Protein AF-A0A246E3H9-F1 (afdb_monomer_lite)

pLDDT: mean 83.76, std 8.65, range [46.84, 93.5]

Foldseek 3Di:
DVVLVVQLVVLVVVLVVLVVVCVVCVVVCVVVVVVVVSVVVSVVSVVSSVVSVVVVVVVVVVVVVVVVVVVVVVVVVLCVVLVVCCVVVVPRHPVNSVVVVVVVVVVVVVVVVVVVVVVVVVVVVVVVVVVD

Radius of gyration: 25.41 Å; chains: 1; bounding box: 51×20×80 Å

Secondary structure (DSSP, 8-state):
-HHHHHHHHHHHHHHHHHHHHHHHTHHHHHHTT-HHHHHHHHHHHHHHHHHHHHHHHHHHHHHHHHHHHHHHHHHHHHHHHHHHHHHTTSS--HHHHHHHHHHHHHHHHHHHHHHHHHHHHHHHHHHHHTT-

Structure (mmCIF, N/CA/C/O backbone):
data_AF-A0A246E3H9-F1
#
_entry.id   AF-A0A246E3H9-F1
#
loop_
_atom_site.group_PDB
_atom_site.id
_atom_site.type_symbol
_atom_site.label_atom_id
_atom_site.label_alt_id
_atom_site.label_comp_id
_atom_site.label_asym_id
_atom_site.label_entity_id
_atom_site.label_seq_id
_atom_site.pdbx_PDB_ins_code
_atom_site.Cartn_x
_atom_site.Cartn_y
_atom_site.Cartn_z
_atom_site.occupancy
_atom_site.B_iso_or_equiv
_atom_site.auth_seq_id
_atom_site.auth_comp_id
_atom_site.auth_asym_id
_atom_site.auth_atom_id
_atom_site.pdbx_PDB_model_num
ATOM 1 N N . MET A 1 1 ? -5.823 -11.156 -0.753 1.00 59.12 1 MET A N 1
ATOM 2 C CA . MET A 1 1 ? -6.131 -9.711 -0.659 1.00 59.12 1 MET A CA 1
ATOM 3 C C . MET A 1 1 ? -7.559 -9.448 -0.178 1.00 59.12 1 MET A C 1
ATOM 5 O O . MET A 1 1 ? -7.694 -9.027 0.957 1.00 59.12 1 MET A O 1
ATOM 9 N N . ARG A 1 2 ? -8.621 -9.758 -0.949 1.00 65.50 2 ARG A N 1
ATOM 10 C CA . ARG A 1 2 ? -10.022 -9.479 -0.538 1.00 65.50 2 ARG A CA 1
ATOM 11 C C . ARG A 1 2 ? -10.392 -10.014 0.850 1.00 65.50 2 ARG A C 1
ATOM 13 O O . ARG A 1 2 ? -10.943 -9.274 1.650 1.00 65.50 2 ARG A O 1
ATOM 20 N N . ARG A 1 3 ? -10.030 -11.266 1.144 1.00 69.06 3 ARG A N 1
ATOM 21 C CA . ARG A 1 3 ? -10.292 -11.898 2.444 1.00 69.06 3 ARG A CA 1
ATOM 22 C C . ARG A 1 3 ? -9.621 -11.174 3.618 1.00 69.06 3 ARG A C 1
ATOM 24 O O . ARG A 1 3 ? -10.252 -11.000 4.641 1.00 69.06 3 ARG A O 1
ATOM 31 N N . GLN A 1 4 ? -8.389 -10.703 3.445 1.00 71.56 4 GLN A N 1
ATOM 32 C CA . GLN A 1 4 ? -7.641 -10.035 4.517 1.00 71.56 4 GLN A CA 1
ATOM 33 C C . GLN A 1 4 ? -8.081 -8.597 4.745 1.00 71.56 4 GLN A C 1
ATOM 35 O O . GLN A 1 4 ? -8.104 -8.147 5.879 1.00 71.56 4 GLN A O 1
ATOM 40 N N . ILE A 1 5 ? -8.467 -7.893 3.678 1.00 71.00 5 ILE A N 1
ATOM 41 C CA . ILE A 1 5 ? -9.093 -6.573 3.807 1.00 71.00 5 ILE A CA 1
ATOM 42 C C . ILE A 1 5 ? -10.446 -6.722 4.513 1.00 71.00 5 ILE A C 1
ATOM 44 O O . ILE A 1 5 ? -10.753 -5.944 5.405 1.00 71.00 5 ILE A O 1
ATOM 48 N N . ALA A 1 6 ? -11.233 -7.749 4.170 1.00 72.06 6 ALA A N 1
ATOM 49 C CA . ALA A 1 6 ? -12.489 -8.034 4.860 1.00 72.06 6 ALA A CA 1
ATOM 50 C C . ALA A 1 6 ? -12.269 -8.390 6.341 1.00 72.06 6 ALA A C 1
ATOM 52 O O . ALA A 1 6 ? -12.934 -7.820 7.197 1.00 72.06 6 ALA A O 1
ATOM 53 N N . GLU A 1 7 ? -11.309 -9.267 6.653 1.00 73.44 7 GLU A N 1
ATOM 54 C CA . GLU A 1 7 ? -10.932 -9.607 8.034 1.00 73.44 7 GLU A CA 1
ATOM 55 C C . GLU A 1 7 ? -10.466 -8.362 8.811 1.00 73.44 7 GLU A C 1
ATOM 57 O O . GLU A 1 7 ? -10.951 -8.122 9.909 1.00 73.44 7 GLU A O 1
ATOM 62 N N . GLN A 1 8 ? -9.623 -7.503 8.224 1.00 77.25 8 GLN A N 1
ATOM 63 C CA . GLN A 1 8 ? -9.209 -6.234 8.838 1.00 77.25 8 GLN A CA 1
ATOM 64 C C . GLN A 1 8 ? -10.403 -5.319 9.146 1.00 77.25 8 GLN A C 1
ATOM 66 O O . GLN A 1 8 ? -10.471 -4.740 10.229 1.00 77.25 8 GLN A O 1
ATOM 71 N N . VAL A 1 9 ? -11.338 -5.170 8.203 1.00 76.81 9 VAL A N 1
ATOM 72 C CA . VAL A 1 9 ? -12.529 -4.327 8.382 1.00 76.81 9 VAL A CA 1
ATOM 73 C C . VAL A 1 9 ? -13.430 -4.880 9.487 1.00 76.81 9 VAL A C 1
ATOM 75 O O . VAL A 1 9 ? -13.933 -4.107 10.299 1.00 76.81 9 VAL A O 1
ATOM 78 N N . VAL A 1 10 ? -13.611 -6.202 9.555 1.00 82.06 10 VAL A N 1
ATOM 79 C CA . VAL A 1 10 ? -14.422 -6.853 10.595 1.00 82.06 10 VAL A CA 1
ATOM 80 C C . VAL A 1 10 ? -13.789 -6.689 11.977 1.00 82.06 10 VAL A C 1
ATOM 82 O O . VAL A 1 10 ? -14.472 -6.250 12.899 1.00 82.06 10 VAL A O 1
ATOM 85 N N . GLU A 1 11 ? -12.496 -6.984 12.124 1.00 79.44 11 GLU A N 1
ATOM 86 C CA . GLU A 1 11 ? -11.784 -6.852 13.405 1.00 79.44 11 GLU A CA 1
ATOM 87 C C . GLU A 1 11 ? -11.750 -5.388 13.881 1.00 79.44 11 GLU A C 1
ATOM 89 O O . GLU A 1 11 ? -11.997 -5.104 15.053 1.00 79.44 11 GLU A O 1
ATOM 94 N N . SER A 1 12 ? -11.545 -4.433 12.966 1.00 77.50 12 SER A N 1
ATOM 95 C CA . SER A 1 12 ? -11.608 -3.001 13.286 1.00 77.50 12 SER A CA 1
ATOM 96 C C . SER A 1 12 ? -13.012 -2.550 13.702 1.00 77.50 12 SER A C 1
ATOM 98 O O . SER A 1 12 ? -13.145 -1.718 14.596 1.00 77.50 12 SER A O 1
ATOM 100 N N . ALA A 1 13 ? -14.066 -3.093 13.088 1.00 80.62 13 ALA A N 1
ATOM 101 C CA . ALA A 1 13 ? -15.439 -2.781 13.474 1.00 80.62 13 ALA A CA 1
ATOM 102 C C . ALA A 1 13 ? -15.793 -3.345 14.862 1.00 80.62 13 ALA A C 1
ATOM 104 O O . ALA A 1 13 ? -16.533 -2.709 15.614 1.00 80.62 13 ALA A O 1
ATOM 105 N N . GLN A 1 14 ? -15.267 -4.521 15.222 1.00 83.00 14 GLN A N 1
ATOM 106 C CA . GLN A 1 14 ? -15.456 -5.108 16.553 1.00 83.00 14 GLN A CA 1
ATOM 107 C C . GLN A 1 14 ? -14.770 -4.283 17.647 1.00 83.00 14 GLN A C 1
ATOM 109 O O . GLN A 1 14 ? -15.373 -4.042 18.694 1.00 83.00 14 GLN A O 1
ATOM 114 N N . GLU A 1 15 ? -13.550 -3.808 17.392 1.00 89.12 15 GLU A N 1
ATOM 115 C CA . GLU A 1 15 ? -12.825 -2.909 18.295 1.00 89.12 15 GLU A CA 1
ATOM 116 C C . GLU A 1 15 ? -13.601 -1.600 18.528 1.00 89.12 15 GLU A C 1
ATOM 118 O O . GLU A 1 15 ? -13.854 -1.237 19.681 1.00 89.12 15 GLU A O 1
ATOM 123 N N . GLN A 1 16 ? -14.101 -0.966 17.459 1.00 82.56 16 GLN A N 1
ATOM 124 C CA . GLN A 1 16 ? -14.910 0.253 17.561 1.00 82.56 16 GLN A CA 1
ATOM 125 C C . GLN A 1 16 ? -16.220 0.033 18.322 1.00 82.56 16 GLN A C 1
ATOM 127 O O . GLN A 1 16 ? -16.588 0.851 19.167 1.00 82.56 16 GLN A O 1
ATOM 132 N N . ASN A 1 17 ? -16.920 -1.075 18.065 1.00 87.88 17 ASN A N 1
ATOM 133 C CA . ASN A 1 17 ? -18.139 -1.416 18.798 1.00 87.88 17 ASN A CA 1
ATOM 134 C C . ASN A 1 17 ? -17.861 -1.603 20.295 1.00 87.88 17 ASN A C 1
ATOM 136 O O . ASN A 1 17 ? -18.612 -1.090 21.125 1.00 87.88 17 ASN A O 1
ATOM 140 N N . HIS A 1 18 ? -16.768 -2.286 20.652 1.00 87.81 18 HIS A N 1
ATOM 141 C CA . HIS A 1 18 ? -16.368 -2.463 22.048 1.00 87.81 18 HIS A CA 1
ATOM 142 C C . HIS A 1 18 ? -16.061 -1.122 22.731 1.00 87.81 18 HIS A C 1
ATOM 144 O O . HIS A 1 18 ? -16.428 -0.916 23.892 1.00 87.81 18 HIS A O 1
ATOM 150 N N . LEU A 1 19 ? -15.434 -0.185 22.017 1.00 86.38 19 LEU A N 1
ATOM 151 C CA . LEU A 1 19 ? -15.184 1.170 22.508 1.00 86.38 19 LEU A CA 1
ATOM 152 C C . LEU A 1 19 ? -16.485 1.937 22.761 1.00 86.38 19 LEU A C 1
ATOM 154 O O . LEU A 1 19 ? -16.676 2.471 23.853 1.00 86.38 19 LEU A O 1
ATOM 158 N N . ILE A 1 20 ? -17.408 1.943 21.795 1.00 91.19 20 ILE A N 1
ATOM 159 C CA . ILE A 1 20 ? -18.709 2.617 21.927 1.00 91.19 20 ILE A CA 1
ATOM 160 C C . ILE A 1 20 ? -19.491 2.054 23.119 1.00 91.19 20 ILE A C 1
ATOM 162 O O . ILE A 1 20 ? -20.038 2.820 23.914 1.00 91.19 20 ILE A O 1
ATOM 166 N N . GLU A 1 21 ? -19.505 0.732 23.285 1.00 88.19 21 GLU A N 1
ATOM 167 C CA . GLU A 1 21 ? -20.175 0.076 24.409 1.00 88.19 21 GLU A CA 1
ATOM 168 C C . GLU A 1 21 ? -19.525 0.438 25.751 1.00 88.19 21 GLU A C 1
ATOM 170 O O . GLU A 1 21 ? -20.205 0.685 26.745 1.00 88.19 21 GLU A O 1
ATOM 175 N N . SER A 1 22 ? -18.195 0.532 25.783 1.00 88.25 22 SER A N 1
ATOM 176 C CA . SER A 1 22 ? -17.453 0.972 26.970 1.00 88.25 22 SER A CA 1
ATOM 177 C C . SER A 1 22 ? -17.769 2.419 27.348 1.00 88.25 22 SER A C 1
ATOM 179 O O . SER A 1 22 ? -17.937 2.716 28.527 1.00 88.25 22 SER A O 1
ATOM 181 N N . VAL A 1 23 ? -17.897 3.310 26.361 1.00 89.75 23 VAL A N 1
ATOM 182 C CA . VAL A 1 23 ? -18.275 4.712 26.586 1.00 89.75 23 VAL A CA 1
ATOM 183 C C . VAL A 1 23 ? -19.713 4.811 27.098 1.00 89.75 23 VAL A C 1
ATOM 185 O O . VAL A 1 23 ? -19.968 5.537 28.057 1.00 89.75 23 VAL A O 1
ATOM 188 N N . ARG A 1 24 ? -20.647 4.044 26.521 1.00 91.50 24 ARG A N 1
ATOM 189 C CA . ARG A 1 24 ? -22.046 3.992 26.985 1.00 91.50 24 ARG A CA 1
ATOM 190 C C . ARG A 1 24 ? -22.169 3.447 28.411 1.00 91.50 24 ARG A C 1
ATOM 192 O O . ARG A 1 24 ? -22.960 3.966 29.191 1.00 91.50 24 ARG A O 1
ATOM 199 N N . GLY A 1 25 ? -21.370 2.439 28.763 1.00 89.25 25 GLY A N 1
ATOM 200 C CA . GLY A 1 25 ? -21.350 1.800 30.082 1.00 89.25 25 GLY A CA 1
ATOM 201 C C . GLY A 1 25 ? -20.375 2.409 31.098 1.00 89.25 25 GLY A C 1
ATOM 202 O O . GLY A 1 25 ? -20.164 1.812 32.155 1.00 89.25 25 GLY A O 1
ATOM 203 N N . ALA A 1 26 ? -19.767 3.566 30.812 1.00 90.56 26 ALA A N 1
ATOM 204 C CA . ALA A 1 26 ? -18.634 4.094 31.579 1.00 90.56 26 ALA A CA 1
ATOM 205 C C . ALA A 1 26 ? -18.928 4.273 33.079 1.00 90.56 26 ALA A C 1
ATOM 207 O O . ALA A 1 26 ? -18.075 3.984 33.918 1.00 90.56 26 ALA A O 1
ATOM 208 N N . THR A 1 27 ? -20.140 4.706 33.433 1.00 91.88 27 THR A N 1
ATOM 209 C CA . THR A 1 27 ? -20.555 4.878 34.833 1.00 91.88 27 THR A CA 1
ATOM 210 C C . THR A 1 27 ? -20.546 3.553 35.593 1.00 91.88 27 THR A C 1
ATOM 212 O O . THR A 1 27 ? -20.026 3.487 36.701 1.00 91.88 27 THR A O 1
ATOM 215 N N . LEU A 1 28 ? -21.074 2.484 34.989 1.00 90.12 28 LEU A N 1
ATOM 216 C CA . LEU A 1 28 ? -21.140 1.162 35.612 1.00 90.12 28 LEU A CA 1
ATOM 217 C C . LEU A 1 28 ? -19.739 0.566 35.790 1.00 90.12 28 LEU A C 1
ATOM 219 O O . LEU A 1 28 ? -19.427 0.021 36.844 1.00 90.12 28 LEU A O 1
ATOM 223 N N . ILE A 1 29 ? -18.885 0.721 34.776 1.00 89.31 29 ILE A N 1
ATOM 224 C CA . ILE A 1 29 ? -17.497 0.244 34.808 1.00 89.31 29 ILE A CA 1
ATOM 225 C C . ILE A 1 29 ? -16.733 0.904 35.962 1.00 89.31 29 ILE A C 1
ATOM 227 O O . ILE A 1 29 ? -16.049 0.202 36.703 1.00 89.31 29 ILE A O 1
ATOM 231 N N . LYS A 1 30 ? -16.906 2.220 36.153 1.00 91.31 30 LYS A N 1
ATOM 232 C CA . LYS A 1 30 ? -16.274 2.969 37.250 1.00 91.31 30 LYS A CA 1
ATOM 233 C C . LYS A 1 30 ? -16.807 2.590 38.628 1.00 91.31 30 LYS A C 1
ATOM 235 O O . LYS A 1 30 ? -16.037 2.459 39.570 1.00 91.31 30 LYS A O 1
ATOM 240 N N . VAL A 1 31 ? -18.121 2.399 38.760 1.00 93.50 31 VAL A N 1
ATOM 241 C CA . VAL A 1 31 ? -18.740 1.992 40.035 1.00 93.50 31 VAL A CA 1
ATOM 242 C C . VAL A 1 31 ? -18.279 0.594 40.463 1.00 93.50 31 VAL A C 1
ATOM 244 O O . VAL A 1 31 ? -18.146 0.334 41.655 1.00 93.50 31 VAL A O 1
ATOM 247 N N . LEU A 1 32 ? -18.012 -0.294 39.502 1.00 91.81 32 LEU A N 1
ATOM 248 C CA . LEU A 1 32 ? -17.567 -1.666 39.755 1.00 91.81 32 LEU A CA 1
ATOM 249 C C . LEU A 1 32 ? -16.035 -1.832 39.786 1.00 91.81 32 LEU A C 1
ATOM 251 O O . LEU A 1 32 ? -15.570 -2.935 40.065 1.00 91.81 32 LEU A O 1
ATOM 255 N N . GLY A 1 33 ? -15.253 -0.785 39.495 1.00 90.94 33 GLY A N 1
ATOM 256 C CA . GLY A 1 33 ? -13.785 -0.855 39.453 1.00 90.94 33 GLY A CA 1
ATOM 257 C C . GLY A 1 33 ? -13.236 -1.782 38.357 1.00 90.94 33 GLY A C 1
ATOM 258 O O . GLY A 1 33 ? -12.212 -2.440 38.545 1.00 90.94 33 GLY A O 1
ATOM 259 N N . LEU A 1 34 ? -13.955 -1.913 37.235 1.00 91.56 34 LEU A N 1
ATOM 260 C CA . LEU A 1 34 ? -13.642 -2.854 36.150 1.00 91.56 34 LEU A CA 1
ATOM 261 C C . LEU A 1 34 ? -12.796 -2.232 35.025 1.00 91.56 34 LEU A C 1
ATOM 263 O O . LEU A 1 34 ? -12.683 -2.821 33.946 1.00 91.56 34 LEU A O 1
ATOM 267 N N . GLU A 1 35 ? -12.205 -1.053 35.236 1.00 90.44 35 GLU A N 1
ATOM 268 C CA . GLU A 1 35 ? -11.475 -0.314 34.199 1.00 90.44 35 GLU A CA 1
ATOM 269 C C . GLU A 1 35 ? -10.325 -1.136 33.613 1.00 90.44 35 GLU A C 1
ATOM 271 O O . GLU A 1 35 ? -10.220 -1.262 32.396 1.00 90.44 35 GLU A O 1
ATOM 276 N N . THR A 1 36 ? -9.513 -1.769 34.462 1.00 90.31 36 THR A N 1
ATOM 277 C CA . THR A 1 36 ? -8.352 -2.568 34.036 1.00 90.31 36 THR A CA 1
ATOM 278 C C . THR A 1 36 ? -8.764 -3.788 33.210 1.00 90.31 36 THR A C 1
ATOM 280 O O . THR A 1 36 ? -8.135 -4.134 32.206 1.00 90.31 36 THR A O 1
ATOM 283 N N . THR A 1 37 ? -9.857 -4.452 33.594 1.00 89.06 37 THR A N 1
ATOM 284 C CA . THR A 1 37 ? -10.394 -5.592 32.840 1.00 89.06 37 THR A CA 1
ATOM 285 C C . THR A 1 37 ? -10.931 -5.139 31.487 1.00 89.06 37 THR A C 1
ATOM 287 O O . THR A 1 37 ? -10.700 -5.804 30.479 1.00 89.06 37 THR A O 1
ATOM 290 N N . ARG A 1 38 ? -11.604 -3.987 31.432 1.00 88.38 38 ARG A N 1
ATOM 291 C CA . ARG A 1 38 ? -12.142 -3.449 30.182 1.00 88.38 38 ARG A CA 1
ATOM 292 C C . ARG A 1 38 ? -11.045 -2.970 29.235 1.00 88.38 38 ARG A C 1
ATOM 294 O O . ARG A 1 38 ? -11.125 -3.229 28.036 1.00 88.38 38 ARG A O 1
ATOM 301 N N . ASP A 1 39 ? -10.022 -2.326 29.777 1.00 89.94 39 ASP A N 1
ATOM 302 C CA . ASP A 1 39 ? -8.869 -1.849 29.022 1.00 89.94 39 ASP A CA 1
ATOM 303 C C . ASP A 1 39 ? -8.069 -3.020 28.435 1.00 89.94 39 ASP A C 1
ATOM 305 O O . ASP A 1 39 ? -7.797 -3.048 27.238 1.00 89.94 39 ASP A O 1
ATOM 309 N N . SER A 1 40 ? -7.808 -4.072 29.218 1.00 91.00 40 SER A N 1
ATOM 310 C CA . SER A 1 40 ? -7.144 -5.279 28.697 1.00 91.00 40 SER A CA 1
ATOM 311 C C . SER A 1 40 ? -7.952 -5.997 27.603 1.00 91.00 40 SER A C 1
ATOM 313 O O . SER A 1 40 ? -7.374 -6.516 26.645 1.00 91.00 40 SER A O 1
ATOM 315 N N . GLN A 1 41 ? -9.288 -6.011 27.689 1.00 90.62 41 GLN A N 1
ATOM 316 C CA . GLN A 1 41 ? -10.149 -6.534 26.620 1.00 90.62 41 GLN A CA 1
ATOM 317 C C . GLN A 1 41 ? -10.056 -5.681 25.351 1.00 90.62 41 GLN A C 1
ATOM 319 O O . GLN A 1 41 ? -9.902 -6.225 24.256 1.00 90.62 41 GLN A O 1
ATOM 324 N N . TRP A 1 42 ? -10.094 -4.356 25.496 1.00 91.00 42 TRP A N 1
ATOM 325 C CA . TRP A 1 42 ? -9.945 -3.433 24.377 1.00 91.00 42 TRP A CA 1
ATOM 326 C C . TRP A 1 4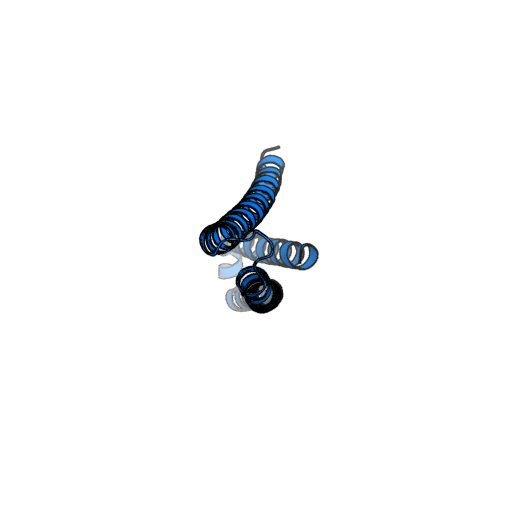2 ? -8.571 -3.560 23.707 1.00 91.00 42 TRP A C 1
ATOM 328 O O . TRP A 1 42 ? -8.508 -3.728 22.492 1.00 91.00 42 TRP A O 1
ATOM 338 N N . GLN A 1 43 ? -7.484 -3.598 24.481 1.00 90.56 43 GLN A N 1
ATOM 339 C CA . GLN A 1 43 ? -6.128 -3.792 23.959 1.00 90.56 43 GLN A CA 1
ATOM 340 C C . GLN A 1 43 ? -6.003 -5.098 23.160 1.00 90.56 43 GLN A C 1
ATOM 342 O O . GLN A 1 43 ? -5.381 -5.117 22.099 1.00 90.56 43 GLN A O 1
ATOM 347 N N . ASN A 1 44 ? -6.633 -6.187 23.611 1.00 92.12 44 ASN A N 1
ATOM 348 C CA . ASN A 1 44 ? -6.644 -7.447 22.864 1.00 92.12 44 ASN A CA 1
ATOM 349 C C . ASN A 1 44 ? -7.363 -7.328 21.511 1.00 92.12 44 ASN A C 1
ATOM 351 O O . ASN A 1 44 ? -6.880 -7.868 20.515 1.00 92.12 44 ASN A O 1
ATOM 355 N N . LEU A 1 45 ? -8.500 -6.631 21.460 1.00 87.06 45 LEU A N 1
ATOM 356 C CA . LEU A 1 45 ? -9.227 -6.375 20.211 1.00 87.06 45 LEU A CA 1
ATOM 357 C C . LEU A 1 45 ? -8.429 -5.453 19.281 1.00 87.06 45 LEU A C 1
ATOM 359 O O . LEU A 1 45 ? -8.317 -5.729 18.087 1.00 87.06 45 LEU A O 1
ATOM 363 N N . LEU A 1 46 ? -7.791 -4.422 19.833 1.00 87.06 46 LEU A N 1
ATOM 364 C CA . LEU A 1 46 ? -6.920 -3.518 19.091 1.00 87.06 46 LEU A CA 1
ATOM 365 C C . LEU A 1 46 ? -5.733 -4.262 18.472 1.00 87.06 46 LEU A C 1
ATOM 367 O O . LEU A 1 46 ? -5.451 -4.094 17.289 1.00 87.06 46 LEU A O 1
ATOM 371 N N . ILE A 1 47 ? -5.064 -5.130 19.233 1.00 89.94 47 ILE A N 1
ATOM 372 C CA . ILE A 1 47 ? -3.952 -5.945 18.727 1.00 89.94 47 ILE A CA 1
ATOM 373 C C . ILE A 1 47 ? -4.419 -6.861 17.588 1.00 89.94 47 ILE A C 1
ATOM 375 O O . ILE A 1 47 ? -3.702 -7.007 16.596 1.00 89.94 47 ILE A O 1
ATOM 379 N N . ARG A 1 48 ? -5.620 -7.452 17.679 1.00 87.00 48 ARG A N 1
ATOM 380 C CA . ARG A 1 48 ? -6.192 -8.276 16.598 1.00 87.00 48 ARG A CA 1
ATOM 381 C C . ARG A 1 48 ? -6.454 -7.456 15.336 1.00 87.00 48 ARG A C 1
ATOM 383 O O . ARG A 1 48 ? -5.995 -7.852 14.263 1.00 87.00 48 ARG A O 1
ATOM 390 N N . ALA A 1 49 ? -7.095 -6.296 15.468 1.00 81.50 49 ALA A N 1
ATOM 391 C CA . ALA A 1 49 ? -7.353 -5.386 14.354 1.00 81.50 49 ALA A CA 1
ATOM 392 C C . ALA A 1 49 ? -6.051 -4.889 13.699 1.00 81.50 49 ALA A C 1
ATOM 394 O O . ALA A 1 49 ? -5.920 -4.902 12.471 1.00 81.50 49 ALA A O 1
ATOM 395 N N . LEU A 1 50 ? -5.052 -4.524 14.508 1.00 84.62 50 LEU A N 1
ATOM 396 C CA . LEU A 1 50 ? -3.731 -4.115 14.032 1.00 84.62 50 LEU A CA 1
ATOM 397 C C . LEU A 1 50 ? -3.011 -5.253 13.309 1.00 84.62 50 LEU A C 1
ATOM 399 O O . LEU A 1 50 ? -2.475 -5.037 12.227 1.00 84.62 50 LEU A O 1
ATOM 403 N N . ASN A 1 51 ? -3.018 -6.469 13.855 1.00 90.44 51 ASN A N 1
ATOM 404 C CA . ASN A 1 51 ? -2.367 -7.613 13.222 1.00 90.44 51 ASN A CA 1
ATOM 405 C C . ASN A 1 51 ? -3.033 -7.975 11.883 1.00 90.44 51 ASN A C 1
ATOM 407 O O . ASN A 1 51 ? -2.343 -8.197 10.886 1.00 90.44 51 ASN A O 1
ATOM 411 N N . ALA A 1 52 ? -4.368 -7.949 11.821 1.00 80.19 52 ALA A N 1
ATOM 412 C CA . ALA A 1 52 ? -5.105 -8.127 10.572 1.00 80.19 52 ALA A CA 1
ATOM 413 C C . ALA A 1 52 ? -4.733 -7.049 9.533 1.00 80.19 52 ALA A C 1
ATOM 415 O O . ALA A 1 52 ? -4.480 -7.370 8.368 1.00 80.19 52 ALA A O 1
ATOM 416 N N . GLY A 1 53 ? -4.606 -5.787 9.960 1.00 80.62 53 GLY A N 1
ATOM 417 C CA . GLY A 1 53 ? -4.159 -4.683 9.106 1.00 80.62 53 GLY A CA 1
ATOM 418 C C . GLY A 1 53 ? -2.707 -4.807 8.636 1.00 80.62 53 GLY A C 1
ATOM 419 O O . GLY A 1 53 ? -2.417 -4.594 7.458 1.00 80.62 53 GLY A O 1
ATOM 420 N N . LEU A 1 54 ? -1.790 -5.218 9.514 1.00 85.88 54 LEU A N 1
ATOM 421 C CA . LEU A 1 54 ? -0.390 -5.472 9.167 1.00 85.88 54 LEU A CA 1
ATOM 422 C C . LEU A 1 54 ? -0.261 -6.618 8.165 1.00 85.88 54 LEU A C 1
ATOM 424 O O . LEU A 1 54 ? 0.518 -6.521 7.215 1.00 85.88 54 LEU A O 1
ATOM 428 N N . LEU A 1 55 ? -1.047 -7.685 8.330 1.00 81.06 55 LEU A N 1
ATOM 429 C CA . LEU A 1 55 ? -1.075 -8.789 7.381 1.00 81.06 55 LEU A CA 1
ATOM 430 C C . LEU A 1 55 ? -1.568 -8.305 6.011 1.00 81.06 55 LEU A C 1
ATOM 432 O O . LEU A 1 55 ? -0.894 -8.544 5.009 1.00 81.06 55 LEU A O 1
ATOM 436 N N . ALA A 1 56 ? -2.685 -7.574 5.954 1.00 80.31 56 ALA A N 1
ATOM 437 C CA . ALA A 1 56 ? -3.197 -6.998 4.710 1.00 80.31 56 ALA A CA 1
ATOM 438 C C . ALA A 1 56 ? -2.162 -6.075 4.029 1.00 80.31 56 ALA A C 1
ATOM 440 O O . ALA A 1 56 ? -1.895 -6.221 2.832 1.00 80.31 56 ALA A O 1
ATOM 441 N N . SER A 1 57 ? -1.510 -5.201 4.803 1.00 81.75 57 SER A N 1
ATOM 442 C CA . SER A 1 57 ? -0.452 -4.294 4.337 1.00 81.75 57 SER A CA 1
ATOM 443 C C . SER A 1 57 ? 0.784 -5.038 3.815 1.00 81.75 57 SER A C 1
ATOM 445 O O . SER A 1 57 ? 1.330 -4.692 2.763 1.00 81.75 57 SER A O 1
ATOM 447 N N . LYS A 1 58 ? 1.191 -6.131 4.474 1.00 87.31 58 LYS A N 1
ATOM 448 C CA . LYS A 1 58 ? 2.278 -7.005 4.006 1.00 87.31 58 LYS A CA 1
ATOM 449 C C . LYS A 1 58 ? 1.968 -7.575 2.624 1.00 87.31 58 LYS A C 1
ATOM 451 O O . LYS A 1 58 ? 2.816 -7.533 1.736 1.00 87.31 58 LYS A O 1
ATOM 456 N N . TRP A 1 59 ? 0.754 -8.080 2.413 1.00 81.12 59 TRP A N 1
ATOM 457 C CA . TRP A 1 59 ? 0.347 -8.605 1.107 1.00 81.12 59 TRP A CA 1
ATOM 458 C C . TRP A 1 59 ? 0.266 -7.521 0.036 1.00 81.12 59 TRP A C 1
ATOM 460 O O . TRP A 1 59 ? 0.608 -7.775 -1.119 1.00 81.12 59 TRP A O 1
ATOM 470 N N . GLN A 1 60 ? -0.154 -6.313 0.398 1.00 85.50 60 GLN A N 1
ATOM 471 C CA . GLN A 1 60 ? -0.156 -5.176 -0.515 1.00 85.50 60 GLN A CA 1
ATOM 472 C C . GLN A 1 60 ? 1.273 -4.780 -0.915 1.00 85.50 60 GLN A C 1
ATOM 474 O O . GLN A 1 60 ? 1.555 -4.633 -2.102 1.00 85.50 60 GLN A O 1
ATOM 479 N N . SER A 1 61 ? 2.194 -4.738 0.051 1.00 87.44 61 SER A N 1
ATOM 480 C CA . SER A 1 61 ? 3.620 -4.467 -0.167 1.00 87.44 61 SER A CA 1
ATOM 481 C C . SER A 1 61 ? 4.296 -5.521 -1.050 1.00 87.44 61 SER A C 1
ATOM 483 O O . SER A 1 61 ? 5.028 -5.169 -1.971 1.00 87.44 61 SER A O 1
AT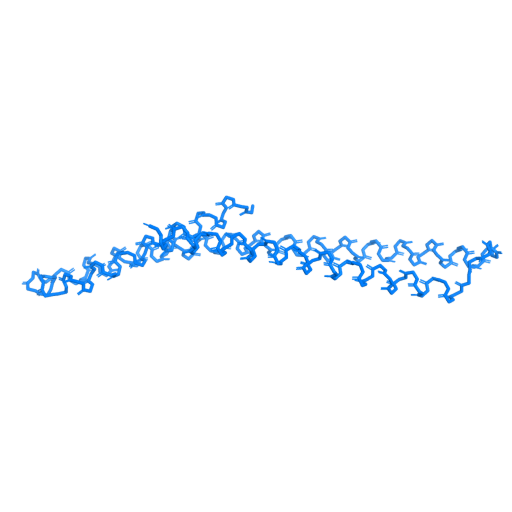OM 485 N N . ILE A 1 62 ? 4.018 -6.812 -0.830 1.00 89.56 62 ILE A N 1
ATOM 486 C CA . ILE A 1 62 ? 4.545 -7.899 -1.675 1.00 89.56 62 ILE A CA 1
ATOM 487 C C . ILE A 1 62 ? 4.059 -7.743 -3.118 1.00 89.56 62 ILE A C 1
ATOM 489 O O . ILE A 1 62 ? 4.861 -7.825 -4.046 1.00 89.56 62 ILE A O 1
ATOM 493 N N . ASN A 1 63 ? 2.764 -7.487 -3.322 1.00 84.50 63 ASN A N 1
ATOM 494 C CA . ASN A 1 63 ? 2.225 -7.285 -4.667 1.00 84.50 63 ASN A CA 1
ATOM 495 C C . ASN A 1 63 ? 2.843 -6.059 -5.349 1.00 84.50 63 ASN A C 1
ATOM 497 O O . ASN A 1 63 ? 3.195 -6.140 -6.523 1.00 84.50 63 ASN A O 1
ATOM 501 N N . ALA A 1 64 ? 3.029 -4.957 -4.617 1.00 88.19 64 ALA A N 1
ATOM 502 C CA . ALA A 1 64 ? 3.700 -3.772 -5.138 1.00 88.19 64 ALA A CA 1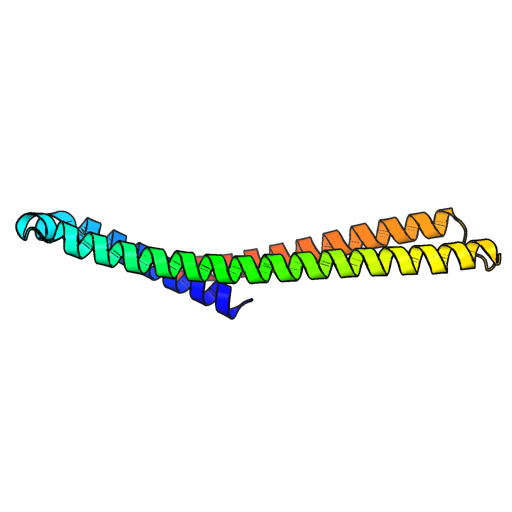
ATOM 503 C C . ALA A 1 64 ? 5.146 -4.082 -5.560 1.00 88.19 64 ALA A C 1
ATOM 505 O O . ALA A 1 64 ? 5.548 -3.736 -6.669 1.00 88.19 64 ALA A O 1
ATOM 506 N N . ALA A 1 65 ? 5.906 -4.802 -4.729 1.00 90.62 65 ALA A N 1
ATOM 507 C CA . ALA A 1 65 ? 7.273 -5.209 -5.051 1.00 90.62 65 ALA A CA 1
ATOM 508 C C . ALA A 1 65 ? 7.338 -6.099 -6.306 1.00 90.62 65 ALA A C 1
ATOM 510 O O . ALA A 1 65 ? 8.158 -5.860 -7.194 1.00 90.62 65 ALA A O 1
ATOM 511 N N . VAL A 1 66 ? 6.438 -7.082 -6.424 1.00 90.94 66 VAL A N 1
ATOM 512 C CA . VAL A 1 66 ? 6.327 -7.943 -7.614 1.00 90.94 66 VAL A CA 1
ATOM 513 C C . VAL A 1 66 ? 5.980 -7.122 -8.856 1.00 90.94 66 VAL A C 1
ATOM 515 O O . VAL A 1 66 ? 6.589 -7.308 -9.907 1.00 90.94 66 VAL A O 1
ATOM 518 N N . GLN A 1 67 ? 5.037 -6.187 -8.744 1.00 88.00 67 GLN A N 1
ATOM 519 C CA . GLN A 1 67 ? 4.622 -5.333 -9.852 1.00 88.00 67 GLN A CA 1
ATOM 520 C C . GLN A 1 67 ? 5.761 -4.419 -10.327 1.00 88.00 67 GLN A C 1
ATOM 522 O O . GLN A 1 67 ? 5.966 -4.294 -11.534 1.00 88.00 67 GLN A O 1
ATOM 527 N N . VAL A 1 68 ? 6.534 -3.831 -9.408 1.00 89.81 68 VAL A N 1
ATOM 528 C CA . VAL A 1 68 ? 7.729 -3.034 -9.738 1.00 89.81 68 VAL A CA 1
ATOM 529 C C . VAL A 1 68 ? 8.784 -3.898 -10.432 1.00 89.81 68 VAL A C 1
ATOM 531 O O . VAL A 1 68 ? 9.298 -3.509 -11.481 1.00 89.81 68 VAL A O 1
ATOM 534 N N . GLY A 1 69 ? 9.062 -5.094 -9.903 1.00 92.25 69 GLY A N 1
ATOM 535 C CA . GLY A 1 69 ? 10.016 -6.027 -10.506 1.00 92.25 69 GLY A CA 1
ATOM 536 C C . GLY A 1 69 ? 9.618 -6.449 -11.922 1.00 92.25 69 GLY A C 1
ATOM 537 O O . GLY A 1 69 ? 10.434 -6.378 -12.842 1.00 92.25 69 GLY A O 1
ATOM 538 N N . LEU A 1 70 ? 8.349 -6.815 -12.124 1.00 90.12 70 LEU A N 1
ATOM 539 C CA . LEU A 1 70 ? 7.808 -7.177 -13.437 1.00 90.12 70 LEU A CA 1
ATOM 540 C C . LEU A 1 70 ? 7.873 -6.012 -14.429 1.00 90.12 70 LEU A C 1
ATOM 542 O O . LEU A 1 70 ? 8.292 -6.209 -15.568 1.00 90.12 70 LEU A O 1
ATOM 546 N N . GLN A 1 71 ? 7.505 -4.798 -14.011 1.00 86.75 71 GLN A N 1
ATOM 547 C CA . GLN A 1 71 ? 7.574 -3.616 -14.877 1.00 86.75 71 GLN A CA 1
ATOM 548 C C . GLN A 1 71 ? 9.010 -3.266 -15.274 1.00 86.75 71 GLN A C 1
ATOM 550 O O . GLN A 1 71 ? 9.245 -2.897 -16.431 1.00 86.75 71 GLN A O 1
ATOM 555 N N . GLY A 1 72 ? 9.958 -3.409 -14.342 1.00 90.12 72 GLY A N 1
ATOM 556 C CA . GLY A 1 72 ? 11.384 -3.228 -14.594 1.00 90.12 72 GLY A CA 1
ATOM 557 C C . GLY A 1 72 ? 11.913 -4.235 -15.613 1.00 90.12 72 GLY A C 1
ATOM 558 O O . GLY A 1 72 ? 12.455 -3.834 -16.642 1.00 90.12 72 GLY A O 1
ATOM 559 N N . LEU A 1 73 ? 11.677 -5.533 -15.387 1.00 93.44 73 LEU A N 1
ATOM 560 C CA . LEU A 1 73 ? 12.073 -6.607 -16.309 1.00 93.44 73 LEU A CA 1
ATOM 561 C C . LEU A 1 73 ? 11.466 -6.429 -17.702 1.00 93.44 73 LEU A C 1
ATOM 563 O O . LEU A 1 73 ? 12.179 -6.469 -18.704 1.00 93.44 73 LEU A O 1
ATOM 567 N N . GLN A 1 74 ? 10.159 -6.175 -17.772 1.00 89.00 74 GLN A N 1
ATOM 568 C CA . GLN A 1 74 ? 9.474 -5.888 -19.029 1.00 89.00 74 GLN A CA 1
ATOM 569 C C . GLN A 1 74 ? 10.094 -4.670 -19.730 1.00 89.00 74 GLN A C 1
ATOM 571 O O . GLN A 1 74 ? 10.278 -4.691 -20.945 1.00 89.00 74 GLN A O 1
ATOM 576 N N . GLY A 1 75 ? 10.430 -3.617 -18.977 1.00 89.12 75 GLY A N 1
ATOM 577 C CA . GLY A 1 75 ? 11.088 -2.422 -19.502 1.00 89.12 75 GLY A CA 1
ATOM 578 C C . GLY A 1 75 ? 12.436 -2.736 -20.148 1.00 89.12 75 GLY A C 1
ATOM 579 O O . GLY A 1 75 ? 12.668 -2.329 -21.284 1.00 89.12 75 GLY A O 1
ATOM 580 N N . VAL A 1 76 ? 13.283 -3.514 -19.469 1.00 92.19 76 VAL A N 1
ATOM 581 C CA . VAL A 1 76 ? 14.591 -3.943 -19.993 1.00 92.19 76 VAL A CA 1
ATOM 582 C C . VAL A 1 76 ? 14.433 -4.778 -21.266 1.00 92.19 76 VAL A C 1
ATOM 584 O O . VAL A 1 76 ? 15.127 -4.525 -22.248 1.00 92.19 76 VAL A O 1
ATOM 587 N N . ILE A 1 77 ? 13.491 -5.727 -21.288 1.00 92.00 77 ILE A N 1
ATOM 588 C CA . ILE A 1 77 ? 13.229 -6.580 -22.459 1.00 92.00 77 ILE A CA 1
ATOM 589 C C . ILE A 1 77 ? 12.764 -5.743 -23.657 1.00 92.00 77 ILE A C 1
ATOM 591 O O . ILE A 1 77 ? 13.294 -5.900 -24.757 1.00 92.00 77 ILE A O 1
ATOM 595 N N . ILE A 1 78 ? 11.800 -4.839 -23.454 1.00 88.88 78 ILE A N 1
ATOM 596 C CA . ILE A 1 78 ? 11.285 -3.963 -24.517 1.00 88.88 78 ILE A CA 1
ATOM 597 C C . ILE A 1 78 ? 12.398 -3.063 -25.050 1.00 88.88 78 ILE A C 1
ATOM 599 O O . ILE A 1 78 ? 12.533 -2.919 -26.263 1.00 88.88 78 ILE A O 1
ATOM 603 N N . LEU A 1 79 ? 13.205 -2.480 -24.161 1.00 89.19 79 LEU A N 1
ATOM 604 C CA . LEU A 1 79 ? 14.318 -1.626 -24.555 1.00 89.19 79 LEU A CA 1
ATOM 605 C C . LEU A 1 79 ? 15.345 -2.411 -25.380 1.00 89.19 79 LEU A C 1
ATOM 607 O O . LEU A 1 79 ? 15.759 -1.945 -26.437 1.00 89.19 79 LEU A O 1
ATOM 611 N N . TYR A 1 80 ? 15.713 -3.615 -24.938 1.00 90.50 80 TYR A N 1
ATOM 612 C CA . TYR A 1 80 ? 16.680 -4.470 -25.624 1.00 90.50 80 TYR A CA 1
ATOM 613 C C . TYR A 1 80 ? 16.198 -4.895 -27.019 1.00 90.50 80 TYR A C 1
ATOM 615 O O . TYR A 1 80 ? 16.903 -4.705 -28.012 1.00 90.50 80 TYR A O 1
ATOM 623 N N . LEU A 1 81 ? 14.975 -5.428 -27.118 1.00 88.25 81 LEU A N 1
ATOM 624 C CA . LEU A 1 81 ? 14.390 -5.859 -28.393 1.00 88.25 81 LEU A CA 1
ATOM 625 C C . LEU A 1 81 ? 14.131 -4.679 -29.330 1.00 88.25 81 LEU A C 1
ATOM 627 O O . LEU A 1 81 ? 14.380 -4.762 -30.534 1.00 88.25 81 LEU A O 1
ATOM 631 N N . GLY A 1 82 ? 13.651 -3.570 -28.777 1.00 86.38 82 GLY A N 1
ATOM 632 C CA . GLY A 1 82 ? 13.360 -2.361 -29.521 1.00 86.38 82 GLY A CA 1
ATOM 633 C C . GLY A 1 82 ? 14.618 -1.700 -30.076 1.00 86.38 82 GLY A C 1
ATOM 634 O O . GLY A 1 82 ? 14.662 -1.399 -31.264 1.00 86.38 82 GLY A O 1
ATOM 635 N N . ALA A 1 83 ? 15.675 -1.568 -29.270 1.00 86.31 83 ALA A N 1
ATOM 636 C CA . ALA A 1 83 ? 16.968 -1.066 -29.732 1.00 86.31 83 ALA A CA 1
ATOM 637 C C . ALA A 1 83 ? 17.565 -1.961 -30.829 1.00 86.31 83 ALA A C 1
ATOM 639 O O . ALA A 1 83 ? 18.034 -1.456 -31.848 1.00 86.31 83 ALA A O 1
ATOM 640 N N . ARG A 1 84 ? 17.486 -3.291 -30.676 1.00 87.12 84 ARG A N 1
ATOM 641 C CA . ARG A 1 84 ? 17.929 -4.234 -31.716 1.00 87.12 84 ARG A CA 1
ATOM 642 C C . ARG A 1 84 ? 17.138 -4.071 -33.018 1.00 87.12 84 ARG A C 1
ATOM 644 O O . ARG A 1 84 ? 17.734 -4.107 -34.090 1.00 87.12 84 ARG A O 1
ATOM 651 N N . SER A 1 85 ? 15.826 -3.860 -32.925 1.00 84.94 85 SER A N 1
ATOM 652 C CA . SER A 1 85 ? 14.950 -3.660 -34.088 1.00 84.94 85 SER A CA 1
ATOM 653 C C . SER A 1 85 ? 15.269 -2.352 -34.821 1.00 84.94 85 SER A C 1
ATOM 655 O O . SER A 1 85 ? 15.393 -2.347 -36.044 1.00 84.94 85 SER A O 1
ATOM 657 N N . VAL A 1 86 ? 15.502 -1.266 -34.073 1.00 86.06 86 VAL A N 1
ATOM 658 C CA . VAL A 1 86 ? 15.949 0.030 -34.617 1.00 86.06 86 VAL A CA 1
ATOM 659 C C . VAL A 1 86 ? 17.281 -0.121 -35.362 1.00 86.06 86 VAL A C 1
ATOM 661 O O . VAL A 1 86 ? 17.413 0.353 -36.487 1.00 86.06 86 VAL A O 1
ATOM 664 N N . LEU A 1 87 ? 18.252 -0.828 -34.772 1.00 83.19 87 LEU A N 1
ATOM 665 C CA . LEU A 1 87 ? 19.568 -1.062 -35.382 1.00 83.19 87 LEU A CA 1
ATOM 666 C C . LEU A 1 87 ? 19.506 -1.962 -36.624 1.00 83.19 87 LEU A C 1
ATOM 668 O O . LEU A 1 87 ? 20.293 -1.778 -37.546 1.00 83.19 87 LEU A O 1
ATOM 672 N N . SER A 1 88 ? 18.568 -2.913 -36.674 1.00 83.69 88 SER A N 1
ATOM 673 C CA . SER A 1 88 ? 18.363 -3.777 -37.845 1.00 83.69 88 SER A CA 1
ATOM 674 C C . SER A 1 88 ? 17.684 -3.080 -39.032 1.00 83.69 88 SER A C 1
ATOM 676 O O . SER A 1 88 ? 17.513 -3.696 -40.080 1.00 83.69 88 SER A O 1
ATOM 678 N N . GLY A 1 89 ? 17.293 -1.806 -38.890 1.00 69.25 89 GLY A N 1
ATOM 679 C CA . GLY A 1 89 ? 16.701 -1.014 -39.972 1.00 69.25 89 GLY A CA 1
ATOM 680 C C . GLY A 1 89 ? 15.285 -1.443 -40.370 1.00 69.25 89 GLY A C 1
ATOM 681 O O . GLY A 1 89 ? 14.775 -0.998 -41.395 1.00 69.25 89 GLY A O 1
ATOM 682 N N . SER A 1 90 ? 14.6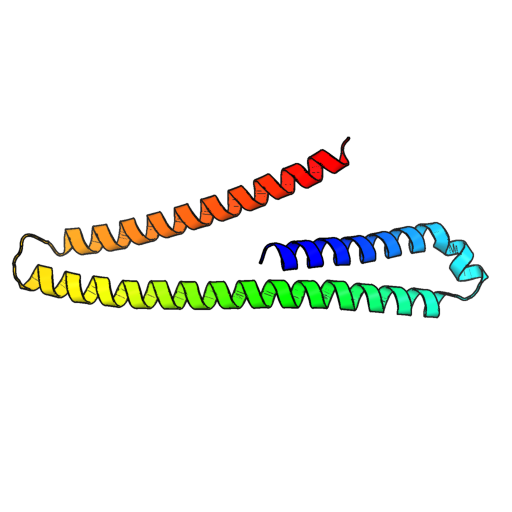19 -2.280 -39.568 1.00 63.16 90 SER A N 1
ATOM 683 C CA . SER A 1 90 ? 13.315 -2.892 -39.860 1.00 63.16 90 SER A CA 1
ATOM 684 C C . SER A 1 90 ? 12.119 -1.940 -39.660 1.00 63.16 90 SER A C 1
ATOM 686 O O . SER A 1 90 ? 11.086 -2.333 -39.122 1.00 63.16 90 SER A O 1
ATOM 688 N N . GLY A 1 91 ? 12.259 -0.669 -40.051 1.00 66.50 91 GLY A N 1
ATOM 689 C CA . GLY A 1 91 ? 11.173 0.322 -40.079 1.00 66.50 91 GLY A CA 1
ATOM 690 C C . GLY A 1 91 ? 10.781 0.949 -38.735 1.00 66.50 91 GLY A C 1
ATOM 691 O O . GLY A 1 91 ? 9.926 1.831 -38.710 1.00 66.50 91 GLY A O 1
ATOM 692 N N . LEU A 1 92 ? 11.401 0.549 -37.620 1.00 74.38 92 LEU A N 1
ATOM 693 C CA . LEU A 1 92 ? 11.113 1.108 -36.296 1.00 74.38 92 LEU A CA 1
ATOM 694 C C . LEU A 1 92 ? 12.091 2.249 -35.994 1.00 74.38 92 LEU A C 1
ATOM 696 O O . LEU A 1 92 ? 13.296 2.027 -35.893 1.00 74.38 92 LEU A O 1
ATOM 700 N N . SER A 1 93 ? 11.585 3.480 -35.875 1.00 83.19 93 SER A N 1
ATOM 701 C CA . SER A 1 93 ? 12.419 4.640 -35.539 1.00 83.19 93 SER A CA 1
ATOM 702 C C . SER A 1 93 ? 12.630 4.764 -34.028 1.00 83.19 93 SER A C 1
ATOM 704 O O . SER A 1 93 ? 11.817 4.300 -33.225 1.00 83.19 93 SER A O 1
ATOM 706 N N . ILE A 1 94 ? 13.692 5.465 -33.624 1.00 84.06 94 ILE A N 1
ATOM 707 C CA . ILE A 1 94 ? 13.939 5.811 -32.213 1.00 84.06 94 ILE A CA 1
ATOM 708 C C . ILE A 1 94 ? 12.723 6.537 -31.612 1.00 84.06 94 ILE A C 1
ATOM 710 O O . ILE A 1 94 ? 12.326 6.253 -30.484 1.00 84.06 94 ILE A O 1
ATOM 714 N N . GLY A 1 95 ? 12.078 7.416 -32.387 1.00 85.44 95 GLY A N 1
ATOM 715 C CA . GLY A 1 95 ? 10.872 8.128 -31.959 1.00 85.44 95 GLY A CA 1
ATOM 716 C C . GLY A 1 95 ? 9.690 7.197 -31.677 1.00 85.44 95 GLY A C 1
ATOM 717 O O . GLY A 1 95 ? 8.993 7.387 -30.683 1.00 85.44 95 GLY A O 1
ATOM 718 N N . MET A 1 96 ? 9.496 6.150 -32.488 1.00 87.06 96 MET A N 1
ATOM 719 C CA . MET A 1 96 ? 8.448 5.149 -32.247 1.00 87.06 96 MET A CA 1
ATOM 720 C C . MET A 1 96 ? 8.695 4.350 -30.966 1.00 87.06 96 MET A C 1
ATOM 722 O O . MET A 1 96 ? 7.752 4.088 -30.221 1.00 87.06 96 MET A O 1
ATOM 726 N N . LEU A 1 97 ? 9.951 3.994 -30.683 1.00 85.62 97 LEU A N 1
ATOM 727 C CA . LEU A 1 97 ? 10.315 3.298 -29.448 1.00 85.62 97 LEU A CA 1
ATOM 728 C C . LEU A 1 97 ? 9.991 4.150 -28.213 1.00 85.62 97 LEU A C 1
ATOM 730 O O . LEU A 1 97 ? 9.366 3.667 -27.269 1.00 85.62 97 LEU A O 1
ATOM 734 N N . VAL A 1 98 ? 10.391 5.424 -28.229 1.00 86.31 98 VAL A N 1
ATOM 735 C CA . VAL A 1 98 ? 10.142 6.361 -27.124 1.00 86.31 98 VAL A CA 1
ATOM 736 C C . VAL A 1 98 ? 8.642 6.588 -26.932 1.00 86.31 98 VAL A C 1
ATOM 738 O O . VAL A 1 98 ? 8.155 6.525 -25.802 1.00 86.31 98 VAL A O 1
ATOM 741 N N . ALA A 1 99 ? 7.890 6.767 -28.022 1.00 89.25 99 ALA A N 1
ATOM 742 C CA . ALA A 1 99 ? 6.436 6.894 -27.967 1.00 89.25 99 ALA A CA 1
ATOM 743 C C . ALA A 1 99 ? 5.776 5.639 -27.373 1.00 89.25 99 ALA A C 1
ATOM 745 O O . ALA A 1 99 ? 4.914 5.749 -26.503 1.00 89.25 99 ALA A O 1
ATOM 746 N N . PHE A 1 100 ? 6.207 4.442 -27.781 1.00 87.19 100 PHE A N 1
ATOM 747 C CA . PHE A 1 100 ? 5.690 3.183 -27.243 1.00 87.19 100 PHE A CA 1
ATOM 748 C C . PHE A 1 100 ? 5.951 3.041 -25.737 1.00 87.19 100 PHE A C 1
ATOM 750 O O . PHE A 1 100 ? 5.050 2.668 -24.983 1.00 87.19 100 PHE A O 1
ATOM 757 N N . LEU A 1 101 ? 7.160 3.381 -25.280 1.00 87.19 101 LEU A N 1
ATOM 758 C CA . LEU A 1 101 ? 7.505 3.365 -23.856 1.00 87.19 101 LEU A CA 1
ATOM 759 C C . LEU A 1 101 ? 6.620 4.323 -23.046 1.00 87.19 101 LEU A C 1
ATOM 761 O O . LEU A 1 101 ? 6.119 3.928 -21.990 1.00 87.19 101 LEU A O 1
ATOM 765 N N . ALA A 1 102 ? 6.377 5.532 -23.562 1.00 88.94 102 ALA A N 1
ATOM 766 C CA . ALA A 1 102 ? 5.509 6.523 -22.930 1.00 88.94 102 ALA A CA 1
ATOM 767 C C . ALA A 1 102 ? 4.044 6.057 -22.869 1.00 88.94 102 ALA A C 1
ATOM 769 O O . ALA A 1 102 ? 3.435 6.063 -21.798 1.00 88.94 102 ALA A O 1
ATOM 770 N N . TYR A 1 103 ? 3.483 5.578 -23.986 1.00 90.25 103 TYR A N 1
ATOM 771 C CA . TYR A 1 103 ? 2.104 5.081 -24.026 1.00 90.25 103 TYR A CA 1
ATOM 772 C C . TYR A 1 103 ? 1.882 3.887 -23.099 1.00 90.25 103 TYR A C 1
ATOM 774 O O . TYR A 1 103 ? 0.848 3.811 -22.435 1.00 90.25 103 TYR A O 1
ATOM 782 N N . ARG A 1 104 ? 2.858 2.979 -22.999 1.00 87.31 104 ARG A N 1
ATOM 783 C CA . ARG A 1 104 ? 2.810 1.858 -22.053 1.00 87.31 104 ARG A CA 1
ATOM 784 C C . ARG A 1 104 ? 2.692 2.345 -20.609 1.00 87.31 104 ARG A C 1
ATOM 7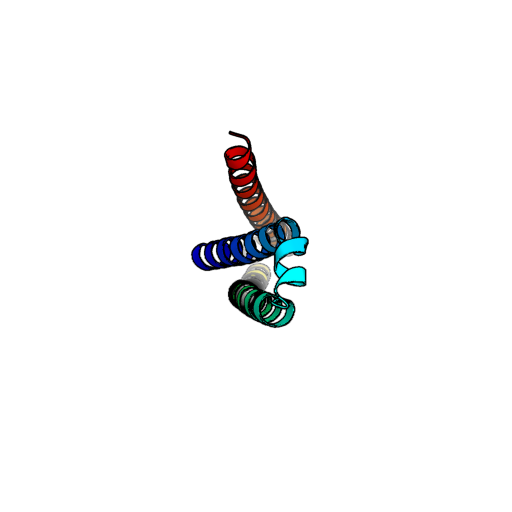86 O O . ARG A 1 104 ? 1.889 1.802 -19.853 1.00 87.31 104 ARG A O 1
ATOM 793 N N . GLN A 1 105 ? 3.490 3.339 -20.223 1.00 88.00 105 GLN A N 1
ATOM 794 C CA . GLN A 1 105 ? 3.471 3.874 -18.862 1.00 88.00 105 GLN A CA 1
ATOM 795 C C . GLN A 1 105 ? 2.137 4.559 -18.550 1.00 88.00 105 GLN A C 1
ATOM 797 O O . GLN A 1 105 ? 1.515 4.244 -17.537 1.00 88.00 105 GLN A O 1
ATOM 802 N N . ILE A 1 106 ? 1.642 5.389 -19.473 1.00 90.88 106 ILE A N 1
ATOM 803 C CA . ILE A 1 106 ? 0.322 6.020 -19.354 1.00 90.88 106 ILE A CA 1
ATOM 804 C C . ILE A 1 106 ? -0.766 4.950 -19.202 1.00 90.88 106 ILE A C 1
ATOM 806 O O . ILE A 1 106 ? -1.617 5.052 -18.323 1.00 90.88 106 ILE A O 1
ATOM 810 N N . PHE A 1 107 ? -0.738 3.893 -20.015 1.00 88.62 107 PHE A N 1
ATOM 811 C CA . PHE A 1 107 ? -1.708 2.803 -19.920 1.00 88.62 107 PHE A CA 1
ATOM 812 C C . PHE A 1 107 ? -1.676 2.109 -18.549 1.00 88.62 107 PHE A C 1
ATOM 814 O O . PHE A 1 107 ? -2.729 1.893 -17.945 1.00 88.62 107 PHE A O 1
ATOM 821 N N . ALA A 1 108 ? -0.484 1.804 -18.027 1.00 86.06 108 ALA A N 1
ATOM 822 C CA . ALA A 1 108 ? -0.322 1.181 -16.714 1.00 86.06 108 ALA A CA 1
ATOM 823 C C . ALA A 1 108 ? -0.863 2.066 -15.576 1.00 86.06 108 ALA A C 1
ATOM 825 O O . ALA A 1 108 ? -1.559 1.577 -14.683 1.00 86.06 108 ALA A O 1
ATOM 826 N N . GLU A 1 109 ? -0.602 3.373 -15.630 1.00 88.00 109 GLU A N 1
ATOM 827 C CA . GLU A 1 109 ? -1.134 4.342 -14.667 1.00 88.00 109 GLU A CA 1
ATOM 828 C C . GLU A 1 109 ? -2.666 4.404 -14.711 1.00 88.00 109 GLU A C 1
ATOM 830 O O . GLU A 1 109 ? -3.319 4.340 -13.668 1.00 88.00 109 GLU A O 1
ATOM 835 N N . ARG A 1 110 ? -3.263 4.451 -15.910 1.00 90.62 110 ARG A N 1
ATOM 836 C CA . ARG A 1 110 ? -4.728 4.471 -16.075 1.00 90.62 110 ARG A CA 1
ATOM 837 C C . ARG A 1 110 ? -5.385 3.182 -15.584 1.00 90.62 110 ARG A C 1
ATOM 839 O O . ARG A 1 110 ? -6.426 3.250 -14.934 1.00 90.62 110 ARG A O 1
ATOM 846 N N . ALA A 1 111 ? -4.775 2.026 -15.837 1.00 87.06 111 ALA A N 1
ATOM 847 C CA . ALA A 1 111 ? -5.272 0.742 -15.346 1.00 87.06 111 ALA A CA 1
ATOM 848 C C . ALA A 1 111 ? -5.268 0.672 -13.806 1.00 87.06 111 ALA A C 1
ATOM 850 O O . ALA A 1 111 ? -6.246 0.227 -13.201 1.00 87.06 111 ALA A O 1
ATOM 851 N N . ASN A 1 112 ? -4.204 1.163 -13.163 1.00 83.75 112 ASN A N 1
ATOM 852 C CA . ASN A 1 112 ? -4.134 1.251 -11.702 1.00 83.75 112 ASN A CA 1
ATOM 853 C C . ASN A 1 112 ? -5.164 2.243 -11.136 1.00 83.75 112 ASN A C 1
ATOM 855 O O . ASN A 1 112 ? -5.835 1.930 -10.152 1.00 83.75 112 ASN A O 1
ATOM 859 N N . ALA A 1 113 ? -5.337 3.407 -11.769 1.00 87.00 113 ALA A N 1
ATOM 860 C CA . ALA A 1 113 ? -6.338 4.394 -11.362 1.00 87.00 113 ALA A CA 1
ATOM 861 C C . ALA A 1 113 ? -7.768 3.827 -11.427 1.00 87.00 113 ALA A C 1
ATOM 863 O O . ALA A 1 113 ? -8.556 4.025 -10.502 1.00 87.00 113 ALA A O 1
ATOM 864 N N . LEU A 1 114 ? -8.081 3.059 -12.476 1.00 89.81 114 LEU A N 1
ATOM 865 C CA . LEU A 1 114 ? -9.366 2.376 -12.603 1.00 89.81 114 LEU A CA 1
ATOM 866 C C . LEU A 1 114 ? -9.569 1.329 -11.496 1.00 89.81 114 LEU A C 1
ATOM 868 O O . LEU A 1 114 ? -10.662 1.221 -10.942 1.00 89.81 114 LEU A O 1
ATOM 872 N N . ASN A 1 115 ? -8.522 0.580 -11.135 1.00 82.19 115 ASN A N 1
ATOM 873 C CA . ASN A 1 115 ? -8.584 -0.386 -10.035 1.00 82.19 115 ASN A CA 1
ATOM 874 C C . ASN A 1 115 ? -8.934 0.298 -8.700 1.00 82.19 115 ASN A C 1
ATOM 876 O O . ASN A 1 115 ? -9.842 -0.148 -7.998 1.00 82.19 115 ASN A O 1
ATOM 880 N N . LEU A 1 116 ? -8.271 1.419 -8.396 1.00 80.81 116 LEU A N 1
ATOM 881 C CA . LEU A 1 116 ? -8.531 2.236 -7.206 1.00 80.81 116 LEU A CA 1
ATOM 882 C C . LEU A 1 116 ? -9.968 2.771 -7.174 1.00 80.81 116 LEU A C 1
ATOM 884 O O . LEU A 1 116 ? -10.649 2.625 -6.158 1.00 80.81 116 LEU A O 1
ATOM 888 N N . GLN A 1 117 ? -10.452 3.329 -8.287 1.00 85.19 117 GLN A N 1
ATOM 889 C CA . GLN A 1 117 ? -11.837 3.798 -8.393 1.00 85.19 117 GLN A CA 1
ATOM 890 C C . GLN A 1 117 ? -12.844 2.671 -8.159 1.00 85.19 117 GLN A C 1
ATOM 892 O O . GLN A 1 117 ? -13.848 2.876 -7.482 1.00 85.19 117 GLN A O 1
ATOM 897 N N . LEU A 1 118 ? -12.569 1.468 -8.661 1.00 83.31 118 LEU A N 1
ATOM 898 C CA . LEU A 1 118 ? -13.456 0.318 -8.498 1.00 83.31 118 LEU A CA 1
ATOM 899 C C . LEU A 1 118 ? -13.528 -0.156 -7.038 1.00 83.31 118 LEU A C 1
ATOM 901 O O . LEU A 1 118 ? -14.598 -0.535 -6.560 1.00 83.31 118 LEU A O 1
ATOM 905 N N . VAL A 1 119 ? -12.410 -0.105 -6.307 1.00 76.44 119 VAL A N 1
ATOM 906 C CA . VAL A 1 119 ? -12.389 -0.366 -4.857 1.00 76.44 119 VAL A CA 1
ATOM 907 C C . VAL A 1 119 ? -13.169 0.707 -4.097 1.00 76.44 119 VAL A C 1
ATOM 909 O O . VAL A 1 119 ? -13.968 0.369 -3.225 1.00 76.44 119 VAL A O 1
ATOM 912 N N . GLN A 1 120 ? -12.983 1.982 -4.444 1.00 77.31 120 GLN A N 1
ATOM 913 C CA . GLN A 1 120 ? -13.689 3.096 -3.809 1.00 77.31 120 GLN A CA 1
ATOM 914 C C . GLN A 1 120 ? -15.205 3.021 -4.037 1.00 77.31 120 GLN A C 1
ATOM 916 O O . GLN A 1 120 ? -15.967 3.220 -3.095 1.00 77.31 120 GLN A O 1
ATOM 921 N N . PHE A 1 121 ? -15.642 2.648 -5.243 1.00 82.19 121 PHE A N 1
ATOM 922 C CA . PHE A 1 121 ? -17.055 2.406 -5.546 1.00 82.19 121 PHE A CA 1
ATOM 923 C C . PHE A 1 121 ? -17.654 1.306 -4.664 1.00 82.19 121 PHE A C 1
ATOM 925 O O . PHE A 1 121 ? -18.705 1.504 -4.066 1.00 82.19 121 PHE A O 1
ATOM 932 N N . ARG A 1 122 ? -16.951 0.178 -4.496 1.00 74.50 122 ARG A N 1
ATOM 933 C CA . ARG A 1 122 ? -17.417 -0.904 -3.610 1.00 74.50 122 ARG A CA 1
ATOM 934 C C . ARG A 1 122 ? -17.475 -0.506 -2.136 1.00 74.50 122 ARG A C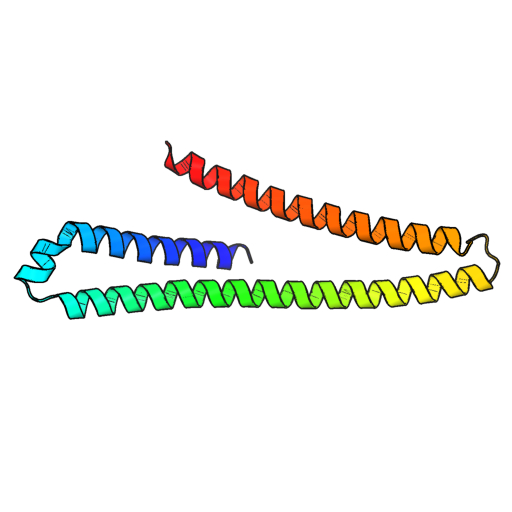 1
ATOM 936 O O . ARG A 1 122 ? -18.311 -1.017 -1.402 1.00 74.50 122 ARG A O 1
ATOM 943 N N . LEU A 1 123 ? -16.576 0.365 -1.679 1.00 71.75 123 LEU A N 1
ATOM 944 C CA . LEU A 1 123 ? -16.639 0.908 -0.318 1.00 71.75 123 LEU A CA 1
ATOM 945 C C . LEU A 1 123 ? -17.848 1.833 -0.140 1.00 71.75 123 LEU A C 1
ATOM 947 O O . LEU A 1 123 ? -18.411 1.882 0.953 1.00 71.75 123 LEU A O 1
ATOM 951 N N . LEU A 1 124 ? -18.257 2.536 -1.199 1.00 77.75 124 LEU A N 1
ATOM 952 C CA . LEU A 1 124 ? -19.465 3.356 -1.206 1.00 77.75 124 LEU A CA 1
ATOM 953 C C . LEU A 1 124 ? -20.724 2.503 -0.989 1.00 77.75 124 LEU A C 1
ATOM 955 O O . LEU A 1 124 ? -21.566 2.878 -0.176 1.00 77.75 124 LEU A O 1
ATOM 959 N N . ASP A 1 125 ? -20.812 1.335 -1.636 1.00 73.38 125 ASP A N 1
ATOM 960 C CA . ASP A 1 125 ? -21.933 0.398 -1.460 1.00 73.38 125 ASP A CA 1
ATOM 961 C C . ASP A 1 125 ? -22.097 -0.025 0.009 1.00 73.38 125 ASP A C 1
ATOM 963 O O . ASP A 1 125 ? -23.205 -0.013 0.537 1.00 73.38 125 ASP A O 1
ATOM 967 N N . VAL A 1 126 ? -20.989 -0.291 0.712 1.00 67.12 126 VAL A N 1
ATOM 968 C CA . VAL A 1 126 ? -20.999 -0.646 2.145 1.00 67.12 126 VAL A CA 1
ATOM 969 C C . VAL A 1 126 ? -21.518 0.501 3.025 1.00 67.12 126 VAL A C 1
ATOM 971 O O . VAL A 1 126 ? -22.178 0.261 4.036 1.00 67.12 126 VAL A O 1
ATOM 974 N N . HIS A 1 127 ? -21.238 1.757 2.662 1.00 64.94 127 HIS A N 1
ATOM 975 C CA . HIS A 1 127 ? -21.768 2.920 3.386 1.00 64.94 127 HIS A CA 1
ATOM 976 C C . HIS A 1 127 ? -23.259 3.138 3.106 1.00 64.94 127 HIS A C 1
ATOM 978 O O . HIS A 1 127 ? -23.993 3.532 4.010 1.00 64.94 127 HIS A O 1
ATOM 984 N N . LEU A 1 128 ? -23.711 2.853 1.882 1.00 72.75 128 LEU A N 1
ATOM 985 C CA . LEU A 1 128 ? -25.123 2.933 1.502 1.00 72.75 128 LEU A CA 1
ATOM 986 C C . LEU A 1 128 ? -25.964 1.835 2.164 1.00 72.75 128 LEU A C 1
ATOM 988 O O . LEU A 1 128 ? -27.105 2.090 2.538 1.00 72.75 128 LEU A O 1
ATOM 992 N N . GLU A 1 129 ? -25.399 0.647 2.371 1.00 64.69 129 GLU A N 1
ATOM 993 C CA . GLU A 1 129 ? -26.071 -0.464 3.057 1.00 64.69 129 GLU A CA 1
ATOM 994 C C . GLU A 1 129 ? -26.308 -0.189 4.550 1.00 64.69 129 GLU A C 1
ATOM 996 O O . GLU A 1 129 ? -27.257 -0.708 5.123 1.00 64.69 129 GLU A O 1
ATOM 1001 N N . ARG A 1 130 ? -25.496 0.676 5.175 1.00 56.88 130 ARG A N 1
ATOM 1002 C CA . ARG A 1 130 ? -25.688 1.132 6.566 1.00 56.88 130 ARG A CA 1
ATOM 1003 C C . ARG A 1 130 ? -26.749 2.228 6.733 1.00 56.88 130 ARG A C 1
ATOM 1005 O O . ARG A 1 130 ? -27.085 2.562 7.865 1.00 56.88 130 ARG A O 1
ATOM 1012 N N . LEU A 1 131 ? -27.220 2.824 5.635 1.00 58.44 131 LEU A N 1
ATOM 1013 C CA . LEU A 1 131 ? -28.224 3.899 5.617 1.00 58.44 131 LEU A CA 1
ATOM 1014 C C . LEU A 1 131 ? -29.648 3.396 5.312 1.00 58.44 131 LEU A C 1
ATOM 1016 O O . LEU A 1 131 ? -30.572 4.207 5.244 1.00 58.44 131 LEU A O 1
ATOM 1020 N N . LYS A 1 132 ? -29.829 2.083 5.143 1.00 46.84 132 LYS A N 1
ATOM 1021 C CA . LYS A 1 132 ? -31.130 1.402 5.149 1.00 46.84 132 LYS A CA 1
ATOM 1022 C C . LYS A 1 132 ? -31.312 0.637 6.451 1.00 46.84 132 LYS A C 1
ATOM 1024 O O . LYS A 1 132 ? -32.479 0.554 6.886 1.00 46.84 132 LYS A O 1
#

Sequence (132 aa):
MRRQIAEQVVESAQEQNHLIESVRGATLIKVLGLETTRDSQWQNLLIRALNAGLLASKWQSINAAVQVGLQGLQGVIILYLGARSVLSGSGLSIGMLVAFLAYRQIFAERANALNLQLVQFRLLDVHLERLK